Protein AF-A0A1G6AYR1-F1 (afdb_monomer_lite)

Secondary structure (DSSP, 8-state):
---------SSSHHHHHHTT----------HHHHHHHHHHHHT-HHHHHHTTTPPP-EEEEEETTEEEEE-SSEEEEEEEEEPP--TT--SSPPEEEEE---EE-

Organism: NCBI:txid665467

Radius of gyration: 25.19 Å; chains: 1; bounding box: 94×25×36 Å

Structure (mmCIF, N/CA/C/O backbone):
data_AF-A0A1G6AYR1-F1
#
_entry.id   AF-A0A1G6AYR1-F1
#
loop_
_atom_site.group_PDB
_atom_site.id
_atom_site.type_symbol
_atom_site.label_atom_id
_atom_site.label_alt_id
_atom_site.label_comp_id
_atom_site.label_asym_id
_atom_site.label_entity_id
_atom_site.label_seq_id
_atom_site.pdbx_PDB_ins_code
_atom_site.Cartn_x
_atom_site.Cartn_y
_atom_site.Cartn_z
_atom_site.occupancy
_atom_site.B_iso_or_equiv
_atom_site.auth_seq_id
_atom_site.auth_comp_id
_atom_site.auth_asym_id
_atom_site.auth_atom_id
_atom_site.pdbx_PDB_model_num
ATOM 1 N N . MET A 1 1 ? 78.198 -17.740 10.541 1.00 40.44 1 MET A N 1
ATOM 2 C CA . MET A 1 1 ? 77.468 -16.731 9.736 1.00 40.44 1 MET A CA 1
ATOM 3 C C . MET A 1 1 ? 75.975 -16.810 10.058 1.00 40.44 1 MET A C 1
ATOM 5 O O . MET A 1 1 ? 75.416 -17.892 9.989 1.00 40.44 1 MET A O 1
ATOM 9 N N . ARG A 1 2 ? 75.350 -15.694 10.469 1.00 57.16 2 ARG A N 1
ATOM 10 C CA . ARG A 1 2 ? 73.906 -15.546 10.763 1.00 57.16 2 ARG A CA 1
ATOM 11 C C . ARG A 1 2 ? 73.125 -15.200 9.482 1.00 57.16 2 ARG A C 1
ATOM 13 O O . ARG A 1 2 ? 73.507 -14.224 8.843 1.00 57.16 2 ARG A O 1
ATOM 20 N N . ARG A 1 3 ? 71.991 -15.854 9.187 1.00 52.41 3 ARG A N 1
ATOM 21 C CA . ARG A 1 3 ? 70.863 -15.288 8.395 1.00 52.41 3 ARG A CA 1
ATOM 22 C C . ARG A 1 3 ? 69.533 -15.878 8.914 1.00 52.41 3 ARG A C 1
ATOM 24 O O . ARG A 1 3 ? 69.374 -17.086 8.897 1.00 52.41 3 ARG A O 1
ATOM 31 N N . LYS A 1 4 ? 68.767 -15.105 9.706 1.00 47.94 4 LYS A N 1
ATOM 32 C CA . LYS A 1 4 ? 67.530 -14.347 9.351 1.00 47.94 4 LYS A CA 1
ATOM 33 C C . LYS A 1 4 ? 66.326 -15.287 9.117 1.00 47.94 4 LYS A C 1
ATOM 35 O O . LYS A 1 4 ? 66.253 -15.911 8.075 1.00 47.94 4 LYS A O 1
ATOM 40 N N . ARG A 1 5 ? 65.550 -15.629 10.157 1.00 59.25 5 ARG A N 1
ATOM 41 C CA . ARG A 1 5 ? 64.319 -14.962 10.664 1.00 59.25 5 ARG A CA 1
ATOM 42 C C . ARG A 1 5 ? 63.188 -14.815 9.625 1.00 59.25 5 ARG A C 1
ATOM 44 O O . ARG A 1 5 ? 63.345 -14.069 8.670 1.00 59.25 5 ARG A O 1
ATOM 51 N N . THR A 1 6 ? 62.055 -15.444 9.976 1.00 52.66 6 THR A N 1
ATOM 52 C CA . THR A 1 6 ? 60.653 -14.979 9.850 1.00 52.66 6 THR A CA 1
ATOM 53 C C . THR A 1 6 ? 60.097 -14.659 8.463 1.00 52.66 6 THR A C 1
ATOM 55 O O . THR A 1 6 ? 60.499 -13.658 7.886 1.00 52.66 6 THR A O 1
ATOM 58 N N . ALA A 1 7 ? 59.082 -15.418 8.024 1.00 47.03 7 ALA A N 1
ATOM 59 C CA . ALA A 1 7 ? 57.863 -14.902 7.369 1.00 47.03 7 ALA A CA 1
ATOM 60 C C . ALA A 1 7 ? 56.909 -16.057 6.986 1.00 47.03 7 ALA A C 1
ATOM 62 O O . ALA A 1 7 ? 56.614 -16.291 5.820 1.00 47.03 7 ALA A O 1
ATOM 63 N N . VAL A 1 8 ? 56.427 -16.808 7.976 1.00 51.91 8 VAL A N 1
ATOM 64 C CA . VAL A 1 8 ? 55.095 -17.425 7.871 1.00 51.91 8 VAL A CA 1
ATOM 65 C C . VAL A 1 8 ? 54.147 -16.392 8.487 1.00 51.91 8 VAL A C 1
ATOM 67 O O . VAL A 1 8 ? 54.563 -15.704 9.416 1.00 51.91 8 VAL A O 1
ATOM 70 N N . VAL A 1 9 ? 52.907 -16.283 8.005 1.00 51.97 9 VAL A N 1
ATOM 71 C CA . VAL A 1 9 ? 51.853 -15.352 8.479 1.00 51.97 9 VAL A CA 1
ATOM 72 C C . VAL A 1 9 ? 51.824 -13.971 7.790 1.00 51.97 9 VAL A C 1
ATOM 74 O O . VAL A 1 9 ? 51.993 -12.945 8.433 1.00 51.97 9 VAL A O 1
ATOM 77 N N . VAL A 1 10 ? 51.550 -13.917 6.478 1.00 51.81 10 VAL A N 1
ATOM 78 C CA . VAL A 1 10 ? 50.995 -12.694 5.827 1.00 51.81 10 VAL A CA 1
ATOM 79 C C . VAL A 1 10 ? 49.846 -13.003 4.839 1.00 51.81 10 VAL A C 1
ATOM 81 O O . VAL A 1 10 ? 49.084 -12.114 4.485 1.00 51.81 10 VAL A O 1
ATOM 84 N N . GLY A 1 11 ? 49.636 -14.260 4.424 1.00 47.59 11 GLY A N 1
ATOM 85 C CA . GLY A 1 11 ? 48.679 -14.580 3.348 1.00 47.59 11 GLY A CA 1
ATOM 86 C C . GLY A 1 11 ? 47.200 -14.740 3.736 1.00 47.59 11 GLY A C 1
ATOM 87 O O . GLY A 1 11 ? 46.345 -14.635 2.865 1.00 47.59 11 GLY A O 1
ATOM 88 N N . LEU A 1 12 ? 46.863 -14.993 5.008 1.00 54.62 12 LEU A N 1
ATOM 89 C CA . LEU A 1 12 ? 45.499 -15.420 5.382 1.00 54.62 12 LEU A CA 1
ATOM 90 C C . LEU A 1 12 ? 44.540 -14.268 5.747 1.00 54.62 12 LEU A C 1
ATOM 92 O O . LEU A 1 12 ? 43.329 -14.461 5.759 1.00 54.62 12 LEU A O 1
ATOM 96 N N . GLY A 1 13 ? 45.058 -13.070 6.038 1.00 53.16 13 GLY A N 1
ATOM 97 C CA . GLY A 1 13 ? 44.237 -11.942 6.505 1.00 53.16 13 GLY A CA 1
ATOM 98 C C . GLY A 1 13 ? 43.461 -11.222 5.397 1.00 53.16 13 GLY A C 1
ATOM 99 O O . GLY A 1 13 ? 42.365 -10.726 5.638 1.00 53.16 13 GLY A O 1
ATOM 100 N N . MET A 1 14 ? 43.994 -11.194 4.170 1.00 54.38 14 MET A N 1
ATOM 101 C CA . MET A 1 14 ? 43.422 -10.382 3.086 1.00 54.38 14 MET A CA 1
ATOM 102 C C . MET A 1 14 ? 42.215 -11.044 2.403 1.00 54.38 14 MET A C 1
ATOM 104 O O . MET A 1 14 ? 41.325 -10.347 1.927 1.00 54.38 14 MET A O 1
ATOM 108 N N . ALA A 1 15 ? 42.131 -12.379 2.417 1.00 56.12 15 ALA A N 1
ATOM 109 C CA . ALA A 1 15 ? 40.975 -13.111 1.892 1.00 56.12 15 ALA A CA 1
ATOM 110 C C . ALA A 1 15 ? 39.736 -12.997 2.802 1.00 56.12 15 ALA A C 1
ATOM 112 O O . ALA A 1 15 ? 38.612 -12.980 2.310 1.00 56.12 15 ALA A O 1
ATOM 113 N N . ALA A 1 16 ? 39.930 -12.860 4.119 1.00 58.31 16 ALA A N 1
ATOM 114 C CA . ALA A 1 16 ? 38.828 -12.737 5.075 1.00 58.31 16 ALA A CA 1
ATOM 115 C C . ALA A 1 16 ? 38.143 -11.356 5.035 1.00 58.31 16 ALA A C 1
ATOM 117 O O . ALA A 1 16 ? 36.950 -11.261 5.306 1.00 58.31 16 ALA A O 1
ATOM 118 N N . MET A 1 17 ? 38.858 -10.289 4.653 1.00 57.91 17 MET A N 1
ATOM 119 C CA . MET A 1 17 ? 38.291 -8.932 4.572 1.00 57.91 17 MET A CA 1
ATOM 120 C C . MET A 1 17 ? 37.371 -8.715 3.358 1.00 57.91 17 MET A C 1
ATOM 122 O O . MET A 1 17 ? 36.465 -7.889 3.425 1.00 57.91 17 MET A O 1
ATOM 126 N N . LEU A 1 18 ? 37.550 -9.466 2.266 1.00 57.78 18 LEU A N 1
ATOM 127 C CA . LEU A 1 18 ? 36.715 -9.352 1.057 1.00 57.78 18 LEU A CA 1
ATOM 128 C C . LEU A 1 18 ? 35.357 -10.064 1.179 1.00 57.78 18 LEU A C 1
ATOM 130 O O . LEU A 1 18 ? 34.439 -9.758 0.425 1.00 57.78 18 LEU A O 1
ATOM 134 N N . ALA A 1 19 ? 35.202 -10.977 2.141 1.00 58.72 19 ALA A N 1
ATOM 135 C CA . ALA A 1 19 ? 33.962 -11.730 2.340 1.00 58.72 19 ALA A CA 1
ATOM 136 C C . ALA A 1 19 ? 32.856 -10.935 3.071 1.00 58.72 19 ALA A C 1
ATOM 138 O O . ALA A 1 19 ? 31.726 -11.406 3.156 1.00 58.72 19 ALA A O 1
ATOM 139 N N . GLY A 1 20 ? 33.157 -9.739 3.597 1.00 56.97 20 GLY A N 1
ATOM 140 C CA . GLY A 1 20 ? 32.240 -8.960 4.442 1.00 56.97 20 GLY A CA 1
ATOM 141 C C . GLY A 1 20 ? 31.465 -7.826 3.756 1.00 56.97 20 GLY A C 1
ATOM 142 O O . GLY A 1 20 ? 30.743 -7.115 4.443 1.00 56.97 20 GLY A O 1
ATOM 143 N N . ILE A 1 21 ? 31.613 -7.608 2.442 1.00 59.41 21 ILE A N 1
ATOM 144 C CA . ILE A 1 21 ? 31.064 -6.409 1.758 1.00 59.41 21 ILE A CA 1
ATOM 145 C C . ILE A 1 21 ? 29.634 -6.621 1.222 1.00 59.41 21 ILE A C 1
ATOM 147 O O . ILE A 1 21 ? 28.986 -5.674 0.786 1.00 59.41 21 ILE A O 1
ATOM 151 N N . CYS A 1 22 ? 29.073 -7.829 1.308 1.00 56.59 22 CYS A N 1
ATOM 152 C CA . CYS A 1 22 ? 27.656 -8.039 1.002 1.00 56.59 22 CYS A CA 1
ATOM 153 C C . CYS A 1 22 ? 26.773 -7.586 2.173 1.00 56.59 22 CYS A C 1
ATOM 155 O O . CYS A 1 22 ? 26.078 -8.384 2.797 1.00 56.59 22 CYS A O 1
ATOM 157 N N . SER A 1 23 ? 26.782 -6.285 2.460 1.00 56.44 23 SER A N 1
ATOM 158 C CA . SER A 1 23 ? 25.656 -5.643 3.123 1.00 56.44 23 SER A CA 1
ATOM 159 C C . SER A 1 23 ? 24.486 -5.730 2.150 1.00 56.44 23 SER A C 1
ATOM 161 O O . SER A 1 23 ? 24.339 -4.878 1.272 1.00 56.44 23 SER A O 1
ATOM 163 N N . ALA A 1 24 ? 23.687 -6.792 2.263 1.00 60.06 24 ALA A N 1
ATOM 164 C CA . ALA A 1 24 ? 22.354 -6.819 1.691 1.00 60.06 24 ALA A CA 1
ATOM 165 C C . ALA A 1 24 ? 21.617 -5.626 2.297 1.00 60.06 24 ALA A C 1
ATOM 167 O O . ALA A 1 24 ? 21.172 -5.645 3.443 1.00 60.06 24 ALA A O 1
ATOM 168 N N . SER A 1 25 ? 21.598 -4.530 1.550 1.00 49.12 25 SER A N 1
ATOM 169 C CA . SER A 1 25 ? 20.698 -3.440 1.847 1.00 49.12 25 SER A CA 1
ATOM 170 C C . SER A 1 25 ? 19.327 -4.056 1.637 1.00 49.12 25 SER A C 1
ATOM 172 O O . SER A 1 25 ? 19.028 -4.475 0.520 1.00 49.12 25 SER A O 1
ATOM 174 N N . ALA A 1 26 ? 18.522 -4.156 2.693 1.00 53.22 26 ALA A N 1
ATOM 175 C CA . ALA A 1 26 ? 17.080 -4.154 2.517 1.00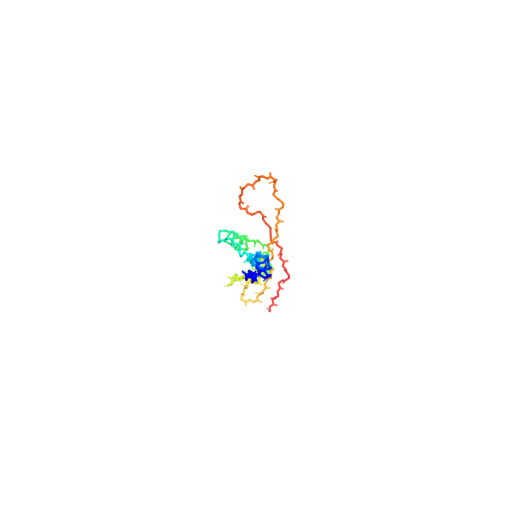 53.22 26 ALA A CA 1
ATOM 176 C C . ALA A 1 26 ? 16.787 -2.822 1.817 1.00 53.22 26 ALA A C 1
ATOM 178 O O . ALA A 1 26 ? 16.714 -1.766 2.448 1.00 53.22 26 ALA A O 1
ATOM 179 N N . ALA A 1 27 ? 16.870 -2.839 0.488 1.00 60.78 27 ALA A N 1
ATOM 180 C CA . ALA A 1 27 ? 16.829 -1.658 -0.341 1.00 60.78 27 ALA A CA 1
ATOM 181 C C . ALA A 1 27 ? 15.363 -1.276 -0.417 1.00 60.78 27 ALA A C 1
ATOM 183 O O . ALA A 1 27 ? 14.662 -1.645 -1.355 1.00 60.78 27 ALA A O 1
ATOM 184 N N . LEU A 1 28 ? 14.902 -0.585 0.629 1.00 63.12 28 LEU A N 1
ATOM 185 C CA . LEU A 1 28 ? 13.609 0.072 0.625 1.00 63.12 28 LEU A CA 1
ATOM 186 C C . LEU A 1 28 ? 13.452 0.767 -0.737 1.00 63.12 28 LEU A C 1
ATOM 188 O O . LEU A 1 28 ? 14.376 1.474 -1.159 1.00 63.12 28 LEU A O 1
ATOM 192 N N . PRO A 1 29 ? 12.330 0.547 -1.439 1.00 73.25 29 PRO A N 1
ATOM 193 C CA . PRO A 1 29 ? 12.111 1.101 -2.758 1.00 73.25 29 PRO A CA 1
ATOM 194 C C . PRO A 1 29 ? 12.374 2.608 -2.793 1.00 73.25 29 PRO A C 1
ATOM 196 O O . PRO A 1 29 ? 12.104 3.308 -1.808 1.00 73.25 29 PRO A O 1
ATOM 199 N N . PRO A 1 30 ? 12.886 3.131 -3.922 1.00 84.31 30 PRO A N 1
ATOM 200 C CA . PRO A 1 30 ? 13.112 4.557 -4.087 1.00 84.31 30 PRO A CA 1
ATOM 201 C C . PRO A 1 30 ? 11.860 5.365 -3.741 1.00 84.31 30 PRO A C 1
ATOM 203 O O . PRO A 1 30 ? 10.740 4.932 -4.011 1.00 84.31 30 PRO A O 1
ATOM 206 N N . TYR A 1 31 ? 12.044 6.577 -3.215 1.00 88.75 31 TYR A N 1
ATOM 207 C CA . TYR A 1 31 ? 10.936 7.451 -2.811 1.00 88.75 31 TYR A CA 1
ATOM 208 C C . TYR A 1 31 ? 9.844 7.584 -3.889 1.00 88.75 31 TYR A C 1
ATOM 210 O O . TYR A 1 31 ? 8.659 7.472 -3.593 1.00 88.75 31 TYR A O 1
ATOM 218 N N . TRP A 1 32 ? 10.240 7.762 -5.154 1.00 88.56 32 TRP A N 1
ATOM 219 C CA . TRP A 1 32 ? 9.302 7.905 -6.271 1.00 88.56 32 TRP A CA 1
ATOM 220 C C . TRP A 1 32 ? 8.516 6.620 -6.564 1.00 88.56 32 TRP A C 1
ATOM 222 O O . TRP A 1 32 ? 7.369 6.692 -6.991 1.00 88.56 32 TRP A O 1
ATOM 232 N N . GLN A 1 33 ? 9.105 5.448 -6.325 1.00 91.31 33 GLN A N 1
ATOM 233 C CA . GLN A 1 33 ? 8.429 4.165 -6.497 1.00 91.31 33 GLN A CA 1
ATOM 234 C C . GLN A 1 33 ? 7.387 3.984 -5.386 1.00 91.31 33 GLN A C 1
ATOM 236 O O . GLN A 1 33 ? 6.233 3.680 -5.677 1.00 91.31 33 GLN A O 1
ATOM 241 N N . ARG A 1 34 ? 7.758 4.297 -4.135 1.00 92.94 34 ARG A N 1
ATOM 242 C CA . ARG A 1 34 ? 6.837 4.303 -2.986 1.00 92.94 34 ARG A CA 1
ATOM 243 C C . ARG A 1 34 ? 5.672 5.277 -3.168 1.00 92.94 34 ARG A C 1
ATOM 245 O O . ARG A 1 34 ? 4.537 4.920 -2.879 1.00 92.94 34 ARG A O 1
ATOM 252 N N . ALA A 1 35 ? 5.924 6.478 -3.689 1.00 94.19 35 ALA A N 1
ATOM 253 C CA . ALA A 1 35 ? 4.863 7.444 -3.974 1.00 94.19 35 ALA A CA 1
ATOM 254 C C . ALA A 1 35 ? 3.820 6.876 -4.954 1.00 94.19 35 ALA A C 1
ATOM 256 O O . ALA A 1 35 ? 2.627 6.953 -4.681 1.00 94.19 35 ALA A O 1
ATOM 257 N N . ARG A 1 36 ? 4.263 6.220 -6.037 1.00 94.62 36 ARG A N 1
ATOM 258 C CA . ARG A 1 36 ? 3.363 5.592 -7.023 1.00 94.62 36 ARG A CA 1
ATOM 259 C C . ARG A 1 36 ? 2.577 4.417 -6.446 1.00 94.62 36 ARG A C 1
ATOM 261 O O . ARG A 1 36 ? 1.420 4.229 -6.804 1.00 9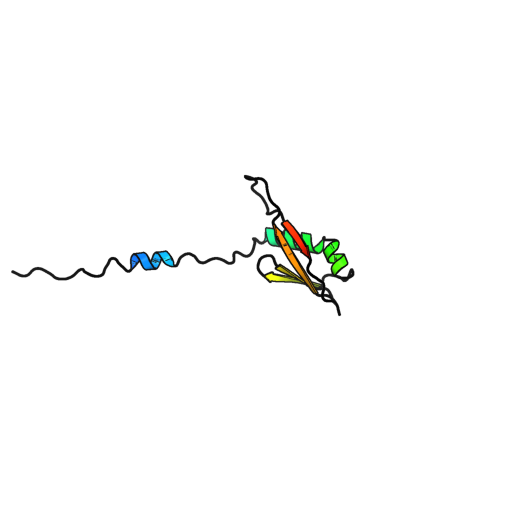4.62 36 ARG A O 1
ATOM 268 N N . GLU A 1 37 ? 3.191 3.625 -5.572 1.00 95.94 37 GLU A N 1
ATOM 269 C CA . GLU A 1 37 ? 2.508 2.540 -4.854 1.00 95.94 37 GLU A CA 1
ATOM 270 C C . GLU A 1 37 ? 1.401 3.090 -3.952 1.00 95.94 37 GLU A C 1
ATOM 272 O O . GLU A 1 37 ? 0.266 2.628 -4.028 1.00 95.94 37 GLU A O 1
ATOM 277 N N . ILE A 1 38 ? 1.688 4.136 -3.173 1.00 96.88 38 ILE A N 1
ATOM 278 C CA . ILE A 1 38 ? 0.694 4.788 -2.312 1.00 96.88 38 ILE A CA 1
ATOM 279 C C . ILE A 1 38 ? -0.428 5.424 -3.145 1.00 96.88 38 ILE A C 1
ATOM 281 O O . ILE A 1 38 ? -1.598 5.238 -2.820 1.00 96.88 38 ILE A O 1
ATOM 285 N N . GLU A 1 39 ? -0.107 6.124 -4.236 1.00 97.25 39 GLU A N 1
ATOM 286 C CA . GLU A 1 39 ? -1.106 6.671 -5.168 1.00 97.25 39 GLU A CA 1
ATOM 287 C C . GLU A 1 39 ? -2.024 5.572 -5.719 1.00 97.25 39 GLU A C 1
ATOM 289 O O . GLU A 1 39 ? -3.246 5.734 -5.745 1.00 97.25 39 GLU A O 1
ATOM 294 N N . ARG A 1 40 ? -1.446 4.430 -6.115 1.00 97.56 40 ARG A N 1
ATOM 295 C CA . ARG A 1 40 ? -2.192 3.273 -6.615 1.00 97.56 40 ARG A CA 1
ATOM 296 C C . ARG A 1 40 ? -3.105 2.676 -5.545 1.00 97.56 40 ARG A C 1
ATOM 298 O O . ARG A 1 40 ? -4.231 2.341 -5.894 1.00 97.56 40 ARG A O 1
ATOM 305 N N . ILE A 1 41 ? -2.646 2.563 -4.293 1.00 98.12 41 ILE A N 1
ATOM 306 C CA . ILE A 1 41 ? -3.436 2.079 -3.144 1.00 98.12 41 ILE A CA 1
ATOM 307 C C . ILE A 1 41 ? -4.614 3.017 -2.861 1.00 98.12 41 ILE A C 1
ATOM 309 O O . ILE A 1 41 ? -5.745 2.562 -2.733 1.00 98.12 41 ILE A O 1
ATOM 313 N N . VAL A 1 42 ? -4.363 4.327 -2.783 1.00 98.06 42 VAL A N 1
ATOM 314 C CA . VAL A 1 42 ? -5.399 5.332 -2.487 1.00 98.06 42 VAL A CA 1
ATOM 315 C C . VAL A 1 42 ? -6.459 5.395 -3.590 1.00 98.06 42 VAL A C 1
ATOM 317 O O . VAL A 1 42 ? -7.633 5.614 -3.301 1.00 98.06 42 VAL A O 1
ATOM 320 N N . GLY A 1 43 ? -6.054 5.214 -4.849 1.00 97.38 43 GLY A N 1
ATOM 321 C CA . GLY A 1 43 ? -6.947 5.251 -6.006 1.00 97.38 43 GLY A CA 1
ATOM 322 C C . GLY A 1 43 ? -7.598 3.915 -6.378 1.00 97.38 43 GLY A C 1
ATOM 323 O O . GLY A 1 43 ? -8.328 3.875 -7.367 1.00 97.38 43 GLY A O 1
ATOM 324 N N . ASP A 1 44 ? -7.325 2.821 -5.661 1.00 98.12 44 ASP A N 1
ATOM 325 C CA . ASP A 1 44 ? -7.859 1.502 -6.003 1.00 98.12 44 ASP A CA 1
ATOM 326 C C . ASP A 1 44 ? -9.301 1.310 -5.511 1.00 98.12 44 ASP A C 1
ATOM 328 O O . ASP A 1 44 ? -9.612 1.500 -4.333 1.00 98.12 44 ASP A O 1
ATOM 332 N N . GLN A 1 45 ? -10.188 0.881 -6.412 1.00 97.25 45 GLN A N 1
ATOM 333 C CA . GLN A 1 45 ? -11.577 0.587 -6.061 1.00 97.25 45 GLN A CA 1
ATOM 334 C C . GLN A 1 45 ? -11.689 -0.631 -5.131 1.00 97.25 45 GLN A C 1
ATOM 336 O O . GLN A 1 45 ? -12.486 -0.601 -4.197 1.00 97.25 45 GLN A O 1
ATOM 341 N N . GLY A 1 46 ? -10.877 -1.669 -5.338 1.00 97.50 46 GLY A N 1
ATOM 342 C CA . GLY A 1 46 ? -10.869 -2.859 -4.489 1.00 97.50 46 GLY A CA 1
ATOM 343 C C . GLY A 1 46 ? -10.453 -2.541 -3.053 1.00 97.50 46 GLY A C 1
ATOM 344 O O . GLY A 1 46 ? -11.056 -3.055 -2.116 1.00 97.50 46 GLY A O 1
ATOM 345 N N . VAL A 1 47 ? -9.495 -1.631 -2.855 1.00 97.88 47 VAL A N 1
ATOM 346 C CA . VAL A 1 47 ? -9.136 -1.108 -1.525 1.00 97.88 47 VAL A CA 1
ATOM 347 C C . VAL A 1 47 ?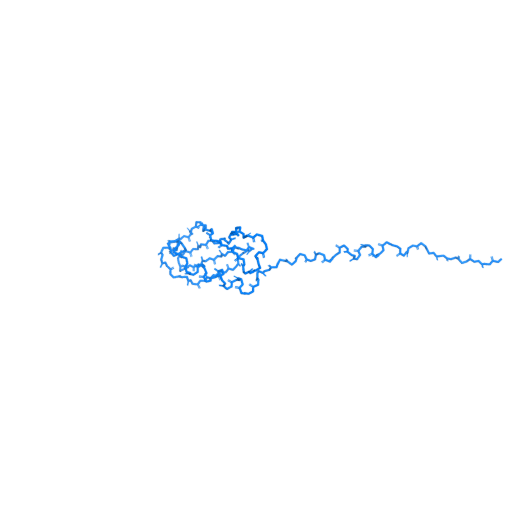 -10.321 -0.376 -0.891 1.00 97.88 47 VAL A C 1
ATOM 349 O O . VAL A 1 47 ? -10.610 -0.597 0.284 1.00 97.88 47 VAL A O 1
ATOM 352 N N . ASN A 1 48 ? -11.038 0.464 -1.648 1.00 96.94 48 ASN A N 1
ATOM 353 C CA . ASN A 1 48 ? -12.232 1.142 -1.134 1.00 96.94 48 ASN A CA 1
ATOM 354 C C . ASN A 1 48 ? -13.314 0.143 -0.698 1.00 96.94 48 ASN A C 1
ATOM 356 O O . ASN A 1 48 ? -13.866 0.274 0.394 1.00 96.94 48 ASN A O 1
ATOM 360 N N . GLU A 1 49 ? -13.588 -0.862 -1.527 1.00 96.56 49 GLU A N 1
ATOM 361 C CA . GLU A 1 49 ? -14.574 -1.907 -1.252 1.00 96.56 49 GLU A CA 1
ATOM 362 C C . GLU A 1 49 ? -14.165 -2.763 -0.046 1.00 96.56 49 GLU A C 1
ATOM 364 O O . GLU A 1 49 ? -14.975 -2.980 0.855 1.00 96.56 49 GLU A O 1
ATOM 369 N N . ALA A 1 50 ? -12.895 -3.171 0.037 1.00 97.31 50 ALA A N 1
ATOM 370 C CA . ALA A 1 50 ? -12.358 -3.949 1.153 1.00 97.31 50 ALA A CA 1
ATOM 371 C C . ALA A 1 50 ? -12.437 -3.197 2.493 1.00 97.31 50 ALA A C 1
ATOM 373 O O . ALA A 1 50 ? -12.620 -3.813 3.541 1.00 97.31 50 ALA A O 1
ATOM 374 N N . LEU A 1 51 ? -12.343 -1.865 2.471 1.00 97.06 51 LEU A N 1
ATOM 375 C CA . LEU A 1 51 ? -12.508 -1.011 3.650 1.00 97.06 51 LEU A CA 1
ATOM 376 C C . LEU A 1 51 ? -13.970 -0.606 3.914 1.00 97.06 51 LEU A C 1
ATOM 378 O O . LEU A 1 51 ? -14.208 0.284 4.732 1.00 97.06 51 LEU A O 1
ATOM 382 N N . ASN A 1 52 ? -14.954 -1.222 3.244 1.00 95.25 52 ASN A N 1
ATOM 383 C CA . ASN A 1 52 ? -16.380 -0.874 3.333 1.00 95.25 52 ASN A CA 1
ATOM 384 C C . ASN A 1 52 ? -16.651 0.619 3.073 1.00 95.25 52 ASN A C 1
ATOM 386 O O . ASN A 1 52 ? -17.452 1.254 3.762 1.00 95.25 52 ASN A O 1
ATOM 390 N N . SER A 1 53 ? -15.926 1.203 2.117 1.00 94.50 53 SER A N 1
ATOM 391 C CA . SER A 1 53 ? -15.955 2.631 1.781 1.00 94.50 53 SER A CA 1
ATOM 392 C C . SER A 1 53 ? -15.601 3.576 2.941 1.00 94.50 53 SER A C 1
ATOM 394 O O . SER A 1 53 ? -15.867 4.778 2.863 1.00 94.50 53 SER A O 1
ATOM 396 N N . SER A 1 54 ? -14.972 3.066 4.004 1.00 94.69 54 SER A N 1
ATOM 397 C CA . SER A 1 54 ? -14.455 3.881 5.101 1.00 94.69 54 SER A CA 1
ATOM 398 C C . SER A 1 54 ? -13.190 4.643 4.663 1.00 94.69 54 SER A C 1
ATOM 400 O O . SER A 1 54 ? -12.347 4.068 3.967 1.00 94.69 54 SER A O 1
ATOM 402 N N . PRO A 1 55 ? -13.017 5.924 5.046 1.00 95.44 55 PRO A N 1
ATOM 403 C CA . PRO A 1 55 ? -11.840 6.704 4.673 1.00 95.44 55 PRO A CA 1
ATOM 404 C C . PRO A 1 55 ? -10.531 6.099 5.191 1.00 95.44 55 PRO A C 1
ATOM 406 O O . PRO A 1 55 ? -10.445 5.645 6.333 1.00 95.44 55 PRO A O 1
ATOM 409 N N . ILE A 1 56 ? -9.483 6.157 4.368 1.00 97.81 56 ILE A N 1
ATOM 410 C CA . ILE A 1 56 ? -8.130 5.770 4.777 1.00 97.81 56 ILE A CA 1
ATOM 411 C C . ILE A 1 56 ? -7.601 6.806 5.775 1.00 97.81 56 ILE A C 1
ATOM 413 O O . ILE A 1 56 ? -7.533 7.996 5.467 1.00 97.81 56 ILE A O 1
ATOM 417 N N . VAL A 1 57 ? -7.183 6.345 6.953 1.00 97.88 57 VAL A N 1
ATOM 418 C CA . VAL A 1 57 ? -6.575 7.182 8.001 1.00 97.88 57 VAL A CA 1
ATOM 419 C C . VAL A 1 57 ? -5.060 7.016 8.072 1.00 97.88 57 VAL A C 1
ATOM 421 O O . VAL A 1 57 ? -4.359 7.936 8.491 1.00 97.88 57 VAL A O 1
ATOM 424 N N . SER A 1 58 ? -4.529 5.864 7.653 1.00 98.06 58 SER A N 1
ATOM 425 C CA . SER A 1 58 ? -3.087 5.658 7.540 1.00 98.06 58 SER A CA 1
ATOM 426 C C . SER A 1 58 ? -2.718 4.564 6.542 1.00 98.06 58 SER A C 1
ATOM 428 O O . SER A 1 58 ? -3.479 3.630 6.289 1.00 98.06 58 SER A O 1
ATOM 430 N N . ILE A 1 59 ? -1.516 4.703 5.986 1.00 98.06 59 ILE A N 1
ATOM 431 C CA . ILE A 1 59 ? -0.846 3.708 5.151 1.00 98.06 59 ILE A CA 1
ATOM 432 C C . ILE A 1 59 ? 0.571 3.574 5.703 1.00 98.06 59 ILE A C 1
ATOM 434 O O . ILE A 1 59 ? 1.309 4.559 5.755 1.00 98.06 59 ILE A O 1
ATOM 438 N N . ALA A 1 60 ? 0.942 2.378 6.149 1.00 96.62 60 ALA A N 1
ATOM 439 C CA . ALA A 1 60 ? 2.246 2.101 6.738 1.00 96.62 60 ALA A CA 1
ATOM 440 C C . ALA A 1 60 ? 2.921 0.935 6.018 1.00 96.62 60 ALA A C 1
ATOM 442 O O . ALA A 1 60 ? 2.284 -0.068 5.720 1.00 96.62 60 ALA A O 1
ATOM 443 N N . VAL A 1 61 ? 4.224 1.052 5.766 1.00 94.50 61 VAL A N 1
ATOM 444 C CA . VAL A 1 61 ? 5.028 -0.065 5.253 1.00 94.50 61 VAL A CA 1
ATOM 445 C C . VAL A 1 61 ? 5.308 -1.016 6.413 1.00 94.50 61 VAL A C 1
ATOM 447 O O . VAL A 1 61 ? 5.886 -0.603 7.419 1.00 94.50 61 VAL A O 1
ATOM 450 N N . THR A 1 62 ? 4.910 -2.277 6.278 1.00 94.00 62 THR A N 1
ATOM 451 C CA . THR A 1 62 ? 5.102 -3.314 7.307 1.00 94.00 62 THR A CA 1
ATOM 452 C C . THR A 1 62 ? 6.054 -4.423 6.868 1.00 94.00 62 THR A C 1
ATOM 454 O O . THR A 1 62 ? 6.461 -5.235 7.696 1.00 94.00 62 THR A O 1
ATOM 457 N N . GLY A 1 63 ? 6.449 -4.445 5.594 1.00 90.06 63 GLY A N 1
ATOM 458 C CA . GLY A 1 63 ? 7.432 -5.374 5.047 1.00 90.06 63 GLY A CA 1
ATOM 459 C C . GLY A 1 63 ? 7.926 -4.946 3.667 1.00 90.06 63 GLY A C 1
ATOM 460 O O . GLY A 1 63 ? 7.567 -3.875 3.166 1.00 90.06 63 GLY A O 1
ATOM 461 N N . ASP A 1 64 ? 8.744 -5.793 3.047 1.00 89.50 64 ASP A N 1
ATOM 462 C CA . ASP A 1 64 ? 9.137 -5.615 1.650 1.00 89.50 64 ASP A CA 1
ATOM 463 C C . ASP A 1 64 ? 7.889 -5.745 0.783 1.00 89.50 64 ASP A C 1
ATOM 465 O O . ASP A 1 64 ? 7.250 -6.790 0.764 1.00 89.50 64 ASP A O 1
ATOM 469 N N . ASP A 1 65 ? 7.516 -4.647 0.126 1.00 93.75 65 ASP A N 1
ATOM 470 C CA . ASP A 1 65 ? 6.310 -4.564 -0.703 1.00 93.75 65 ASP A CA 1
ATOM 471 C C . ASP A 1 65 ? 4.985 -4.894 -0.006 1.00 93.75 65 ASP A C 1
ATOM 473 O O . ASP A 1 65 ? 3.973 -5.113 -0.665 1.00 93.75 65 ASP A O 1
ATOM 477 N N . VAL A 1 66 ? 4.956 -4.825 1.327 1.00 95.88 66 VAL A N 1
ATOM 478 C CA . VAL A 1 66 ? 3.738 -5.010 2.119 1.00 95.88 66 VAL A CA 1
ATOM 479 C C . VAL A 1 66 ? 3.371 -3.721 2.840 1.00 95.88 66 VAL A C 1
ATOM 481 O O . VAL A 1 66 ? 4.184 -3.118 3.552 1.00 95.88 66 VAL A O 1
ATOM 484 N N . TYR A 1 67 ? 2.110 -3.337 2.679 1.00 97.81 67 TYR A N 1
ATOM 485 C CA . TYR A 1 67 ? 1.489 -2.188 3.308 1.00 97.81 67 TYR A CA 1
ATOM 486 C C . TYR A 1 67 ? 0.347 -2.621 4.223 1.00 97.81 67 TYR A C 1
ATOM 488 O O . TYR A 1 67 ? -0.480 -3.459 3.869 1.00 97.81 67 TYR A O 1
ATOM 496 N N . GLU A 1 68 ? 0.258 -1.985 5.384 1.00 98.19 68 GLU A N 1
ATOM 497 C CA . GLU A 1 68 ? -0.954 -1.952 6.191 1.00 98.19 68 GLU A CA 1
ATOM 498 C C . GLU A 1 68 ? -1.707 -0.657 5.880 1.00 98.19 68 GLU A C 1
ATOM 500 O O . GLU A 1 68 ? -1.210 0.446 6.122 1.00 98.19 68 GLU A O 1
ATOM 505 N N . VAL A 1 69 ? -2.919 -0.802 5.354 1.00 98.50 69 VAL A N 1
ATOM 506 C CA . VAL A 1 69 ? -3.871 0.283 5.126 1.00 98.50 69 VAL A CA 1
ATOM 507 C C . VAL A 1 69 ? -4.917 0.222 6.226 1.00 98.50 69 VAL A C 1
ATOM 509 O O . VAL A 1 69 ? -5.485 -0.834 6.506 1.00 98.50 69 VAL A O 1
ATOM 512 N N . ARG A 1 70 ? -5.178 1.353 6.872 1.00 98.12 70 ARG A N 1
ATOM 513 C CA . ARG A 1 70 ? -6.158 1.433 7.955 1.00 98.12 70 ARG A CA 1
ATOM 514 C C . ARG A 1 70 ? -7.234 2.443 7.632 1.00 98.12 70 ARG A C 1
ATOM 516 O O . ARG A 1 70 ? -6.937 3.532 7.138 1.00 98.12 70 ARG A O 1
ATOM 523 N N . SER A 1 71 ? -8.454 2.097 8.005 1.00 97.19 71 SER A N 1
ATOM 524 C CA . SER A 1 71 ? -9.552 3.036 8.199 1.00 97.19 71 SER A CA 1
ATOM 525 C C . SER A 1 71 ? -9.853 3.180 9.696 1.00 97.19 71 SER A C 1
ATOM 527 O O . SER A 1 71 ? -9.103 2.683 10.543 1.00 97.19 71 SER A O 1
ATOM 529 N N . GLU A 1 72 ? -10.933 3.879 10.042 1.00 95.06 72 GLU A N 1
ATOM 530 C CA . GLU A 1 72 ? -11.367 4.010 11.438 1.00 95.06 72 GLU A CA 1
ATOM 531 C C . GLU A 1 72 ? -11.735 2.656 12.068 1.00 95.06 72 GLU A C 1
ATOM 533 O O . GLU A 1 72 ? -11.478 2.441 13.252 1.00 95.06 72 GLU A O 1
ATOM 538 N N . THR A 1 73 ? -12.301 1.737 11.280 1.00 94.81 73 THR A N 1
ATOM 539 C CA . TH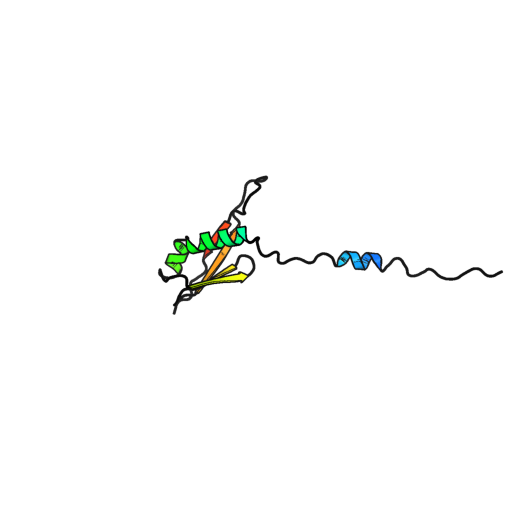R A 1 73 ? -12.873 0.469 11.768 1.00 94.81 73 THR A CA 1
ATOM 540 C C . THR A 1 73 ? -12.256 -0.780 11.149 1.00 94.81 73 THR A C 1
ATOM 542 O O . THR A 1 73 ? -12.508 -1.877 11.643 1.00 94.81 73 THR A O 1
ATOM 545 N N . CYS A 1 74 ? -11.441 -0.644 10.100 1.00 97.19 74 CYS A N 1
ATOM 546 C CA . CYS A 1 74 ? -10.858 -1.770 9.378 1.00 97.19 74 CYS A CA 1
ATOM 547 C C . CYS A 1 74 ? -9.336 -1.660 9.253 1.00 97.19 74 CYS A C 1
ATOM 549 O O . CYS A 1 74 ? -8.754 -0.572 9.184 1.00 97.19 74 CYS A O 1
ATOM 551 N N . ARG A 1 75 ? -8.694 -2.822 9.153 1.00 97.88 75 ARG A N 1
ATOM 552 C CA . ARG A 1 75 ? -7.298 -2.986 8.748 1.00 97.88 75 ARG A CA 1
ATOM 553 C C . ARG A 1 75 ? -7.242 -3.873 7.513 1.00 97.88 75 ARG A C 1
ATOM 555 O O . ARG A 1 75 ? -7.894 -4.910 7.474 1.00 97.88 75 ARG A O 1
ATOM 562 N N . LEU A 1 76 ? -6.448 -3.477 6.529 1.00 98.50 76 LEU A N 1
ATOM 563 C CA . LEU A 1 76 ? -6.252 -4.203 5.283 1.00 98.50 76 LEU A CA 1
ATOM 564 C C . LEU A 1 76 ? -4.757 -4.342 5.005 1.00 98.50 76 LEU A C 1
ATOM 566 O O . LEU A 1 76 ? -4.025 -3.353 4.993 1.00 98.50 76 LEU A O 1
ATOM 570 N N . THR A 1 77 ? -4.309 -5.565 4.748 1.00 98.56 77 THR A N 1
ATOM 571 C CA . THR A 1 77 ? -2.973 -5.811 4.203 1.00 98.56 77 THR A CA 1
ATOM 572 C C . THR A 1 77 ? -3.025 -5.717 2.684 1.00 98.56 77 THR A C 1
ATOM 574 O O . THR A 1 77 ? -3.869 -6.350 2.052 1.00 98.56 77 THR A O 1
ATOM 577 N N . VAL A 1 78 ? -2.118 -4.937 2.104 1.00 98.50 78 VAL A N 1
ATOM 578 C CA . VAL A 1 78 ? -1.950 -4.790 0.658 1.00 98.50 78 VAL A CA 1
ATOM 579 C C . VAL A 1 78 ? -0.526 -5.172 0.287 1.00 98.50 78 VAL A C 1
ATOM 581 O O . VAL A 1 78 ? 0.427 -4.614 0.831 1.00 98.50 78 VAL A O 1
ATOM 584 N N . THR A 1 79 ? -0.386 -6.097 -0.655 1.00 98.06 79 THR A N 1
ATOM 585 C CA . THR A 1 79 ? 0.908 -6.546 -1.172 1.00 98.06 79 THR A CA 1
ATOM 586 C C . THR A 1 79 ? 1.098 -6.014 -2.585 1.00 98.06 79 THR A C 1
ATOM 588 O O . THR A 1 79 ? 0.203 -6.122 -3.422 1.00 98.06 79 THR A O 1
ATOM 591 N N . ILE A 1 80 ? 2.261 -5.432 -2.864 1.00 96.62 80 ILE A N 1
ATOM 592 C CA . ILE A 1 80 ? 2.651 -5.031 -4.214 1.00 96.62 80 ILE A CA 1
ATOM 593 C C . ILE A 1 80 ? 3.210 -6.255 -4.936 1.00 96.62 80 ILE A C 1
ATOM 595 O O . ILE A 1 80 ? 4.155 -6.879 -4.456 1.00 96.62 80 ILE A O 1
ATOM 599 N N . VAL A 1 81 ? 2.639 -6.592 -6.091 1.00 95.81 81 VAL A N 1
ATOM 600 C CA . VAL A 1 81 ? 3.057 -7.752 -6.889 1.00 95.81 81 VAL A CA 1
ATOM 601 C C . VAL A 1 81 ? 3.596 -7.282 -8.229 1.00 95.81 81 VAL A C 1
ATOM 603 O O . VAL A 1 81 ? 2.927 -6.545 -8.952 1.00 95.81 81 VAL A O 1
ATOM 606 N N . ASP A 1 82 ? 4.808 -7.708 -8.576 1.00 92.19 82 ASP A N 1
ATOM 607 C CA . ASP A 1 82 ? 5.441 -7.310 -9.829 1.00 92.19 82 ASP A CA 1
ATOM 608 C C . ASP A 1 82 ? 4.735 -7.905 -11.043 1.00 92.19 82 ASP A C 1
ATOM 610 O O . ASP A 1 82 ? 4.450 -9.102 -11.117 1.00 92.19 82 ASP A O 1
ATOM 614 N N . VAL A 1 83 ? 4.503 -7.050 -12.036 1.00 91.81 83 VAL A N 1
ATOM 615 C CA . VAL A 1 83 ? 3.960 -7.457 -13.329 1.00 91.81 83 VAL A CA 1
ATOM 616 C C . VAL A 1 83 ? 5.123 -7.577 -14.312 1.00 91.81 83 VAL A C 1
ATOM 618 O O . VAL A 1 83 ? 5.947 -6.658 -14.377 1.00 91.81 83 VAL A O 1
ATOM 621 N N . PRO A 1 84 ? 5.198 -8.659 -15.112 1.00 87.25 84 PRO A N 1
ATOM 622 C CA . PRO A 1 84 ? 6.238 -8.811 -16.120 1.00 87.25 84 PRO A CA 1
ATOM 623 C C . PRO A 1 84 ? 6.368 -7.567 -17.009 1.00 87.25 84 PRO A C 1
ATOM 625 O O . PRO A 1 84 ? 5.380 -7.021 -17.508 1.00 87.25 84 PRO A O 1
ATOM 628 N N . GLN A 1 85 ? 7.605 -7.116 -17.207 1.00 82.69 85 GLN A N 1
ATOM 629 C CA . GLN A 1 85 ? 7.944 -6.035 -18.129 1.00 82.69 85 GLN A CA 1
AT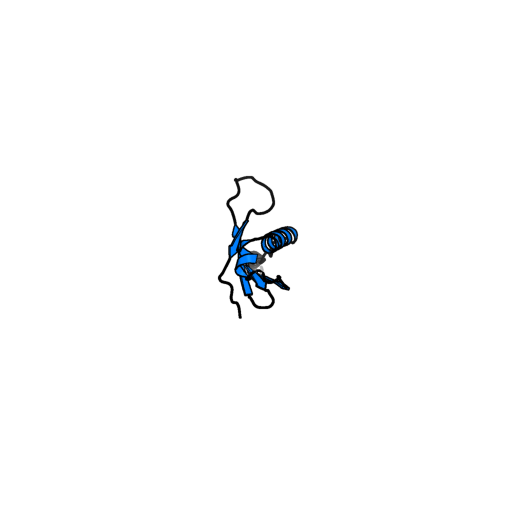OM 630 C C . GLN A 1 85 ? 8.763 -6.602 -19.283 1.00 82.69 85 GLN A C 1
ATOM 632 O O . GLN A 1 85 ? 9.580 -7.496 -19.073 1.00 82.69 85 GLN A O 1
ATOM 637 N N . ASP A 1 86 ? 8.551 -6.070 -20.486 1.00 82.75 86 ASP A N 1
ATOM 638 C CA . ASP A 1 86 ? 9.322 -6.474 -21.659 1.00 82.75 86 ASP A CA 1
ATOM 639 C C . ASP A 1 86 ? 10.819 -6.241 -21.426 1.00 82.75 86 ASP A C 1
ATOM 641 O O . ASP A 1 86 ? 11.231 -5.209 -20.879 1.00 82.75 86 ASP A O 1
ATOM 645 N N . GLU A 1 87 ? 11.640 -7.203 -21.846 1.00 79.25 87 GLU A N 1
ATOM 646 C CA . GLU A 1 87 ? 13.086 -7.120 -21.669 1.00 79.25 87 GLU A CA 1
ATOM 647 C C . GLU A 1 87 ? 13.656 -5.873 -22.365 1.00 79.25 87 GLU A C 1
ATOM 649 O O . GLU A 1 87 ? 13.335 -5.563 -23.512 1.00 79.25 87 GLU A O 1
ATOM 654 N N . GLY A 1 88 ? 14.511 -5.136 -21.652 1.00 77.88 88 GLY A N 1
ATOM 655 C CA . GLY A 1 88 ? 15.122 -3.898 -22.147 1.00 77.88 88 GLY A CA 1
ATOM 656 C C . GLY A 1 88 ? 14.318 -2.621 -21.878 1.00 77.88 88 GLY A C 1
ATOM 657 O O . GLY A 1 88 ? 14.809 -1.531 -22.176 1.00 77.88 88 GLY A O 1
ATOM 658 N N . MET A 1 89 ? 13.129 -2.712 -21.273 1.00 72.19 89 MET A N 1
ATOM 659 C CA . MET A 1 89 ? 12.378 -1.533 -20.839 1.00 72.19 89 MET A CA 1
ATOM 660 C C . MET A 1 89 ? 13.001 -0.907 -19.588 1.00 72.19 89 MET A C 1
ATOM 662 O O . MET A 1 89 ? 12.936 -1.456 -18.492 1.00 72.19 89 MET A O 1
ATOM 666 N N . MET A 1 90 ? 13.570 0.286 -19.754 1.00 76.44 90 MET A N 1
ATOM 667 C CA . MET A 1 90 ? 14.062 1.113 -18.653 1.00 76.44 90 MET A CA 1
ATOM 668 C C . MET A 1 90 ? 12.942 2.041 -18.182 1.00 76.44 90 MET A C 1
ATOM 670 O O . MET A 1 90 ? 12.416 2.835 -18.961 1.00 76.44 90 MET A O 1
ATOM 674 N N . GLY A 1 91 ? 12.563 1.955 -16.910 1.00 79.38 91 GLY A N 1
ATOM 675 C CA . GLY A 1 91 ? 11.525 2.809 -16.346 1.00 79.38 91 GLY A CA 1
ATOM 676 C C . GLY A 1 91 ? 11.060 2.357 -14.965 1.00 79.38 91 GLY A C 1
ATOM 677 O O . GLY A 1 91 ? 11.621 1.417 -14.403 1.00 79.38 91 GLY A O 1
ATOM 678 N N . PRO A 1 92 ? 10.039 3.030 -14.410 1.00 81.12 92 PRO A N 1
ATOM 679 C CA . PRO A 1 92 ? 9.391 2.611 -13.179 1.00 81.12 92 PRO A CA 1
ATOM 680 C C . PRO A 1 92 ? 8.929 1.157 -13.234 1.00 81.12 92 PRO A C 1
ATOM 682 O O . PRO A 1 92 ? 8.445 0.693 -14.273 1.00 81.12 92 PRO A O 1
ATOM 685 N N . ARG A 1 93 ? 9.014 0.482 -12.088 1.00 88.31 93 ARG A N 1
ATOM 686 C CA . ARG A 1 93 ? 8.501 -0.874 -11.917 1.00 88.31 93 ARG A CA 1
ATOM 687 C C . ARG A 1 93 ? 7.003 -0.899 -12.227 1.00 88.31 93 ARG A C 1
ATOM 689 O O . ARG A 1 93 ? 6.263 -0.015 -11.776 1.00 88.31 93 ARG A O 1
ATOM 696 N N . LYS A 1 94 ? 6.560 -1.883 -13.010 1.00 91.19 94 LYS A N 1
ATOM 697 C CA . LYS A 1 94 ? 5.135 -2.201 -13.170 1.00 91.19 94 LYS A CA 1
ATOM 698 C C . LYS A 1 94 ? 4.732 -3.194 -12.093 1.00 91.19 94 LYS A C 1
ATOM 700 O O . LYS A 1 94 ? 5.414 -4.190 -11.883 1.00 91.19 94 LYS A O 1
ATOM 705 N N . PHE A 1 95 ? 3.616 -2.916 -11.446 1.00 94.88 95 PHE A N 1
ATOM 706 C CA . PHE A 1 95 ? 3.104 -3.725 -10.357 1.00 94.88 95 PHE A CA 1
ATOM 707 C C . PHE A 1 95 ? 1.580 -3.667 -10.327 1.00 94.88 95 PHE A C 1
ATOM 709 O O . PHE A 1 95 ? 0.978 -2.764 -10.918 1.00 94.88 95 PHE A O 1
ATOM 716 N N . ASP A 1 96 ? 0.990 -4.613 -9.613 1.00 96.81 96 ASP A N 1
ATOM 717 C CA . ASP A 1 96 ? -0.416 -4.625 -9.234 1.00 96.81 96 ASP A CA 1
ATOM 718 C C . ASP A 1 96 ? -0.567 -4.761 -7.711 1.00 96.81 96 ASP A C 1
ATOM 720 O O . ASP A 1 96 ? 0.425 -4.908 -6.988 1.00 96.81 96 ASP A O 1
ATOM 724 N N . LEU A 1 97 ? -1.804 -4.662 -7.226 1.00 98.19 97 LEU A N 1
ATOM 725 C CA . LEU A 1 97 ? -2.145 -4.837 -5.818 1.00 98.19 97 LEU A CA 1
ATOM 726 C C . LEU A 1 97 ? -2.777 -6.209 -5.594 1.00 98.19 97 LEU A C 1
ATOM 728 O O . LEU A 1 97 ? -3.792 -6.542 -6.200 1.00 98.19 97 LEU A O 1
ATOM 732 N N . GLU A 1 98 ? -2.227 -6.969 -4.657 1.00 98.31 98 GLU A N 1
ATOM 733 C CA . GLU A 1 98 ? -2.906 -8.116 -4.069 1.00 98.31 98 GLU A CA 1
ATOM 734 C C . GLU A 1 98 ? -3.488 -7.696 -2.717 1.00 98.31 98 GLU A C 1
ATOM 736 O O . GLU A 1 98 ? -2.770 -7.246 -1.819 1.00 98.31 98 GLU A O 1
ATOM 741 N N . LEU A 1 99 ? -4.812 -7.801 -2.590 1.00 98.25 99 LEU A N 1
ATOM 742 C CA . LEU A 1 99 ? -5.536 -7.402 -1.388 1.00 98.25 99 LEU A CA 1
ATOM 743 C C . LEU A 1 99 ? -5.743 -8.614 -0.482 1.00 98.25 99 LEU A C 1
ATOM 745 O O . LEU A 1 99 ? -6.324 -9.619 -0.893 1.00 98.25 99 LEU A O 1
ATOM 749 N N . GLY A 1 100 ? -5.286 -8.503 0.763 1.00 97.25 100 GLY A N 1
ATOM 750 C CA . GLY A 1 100 ? -5.601 -9.465 1.810 1.00 97.25 100 GLY A CA 1
ATOM 751 C C . GLY A 1 100 ? -7.055 -9.360 2.276 1.00 97.25 100 GLY A C 1
ATOM 752 O O . GLY A 1 100 ? -7.840 -8.535 1.807 1.00 97.25 100 GLY A O 1
ATOM 753 N N . GLN A 1 101 ? -7.420 -10.187 3.254 1.00 96.06 101 GLN A N 1
ATOM 754 C CA . GLN A 1 101 ? -8.721 -10.073 3.904 1.00 96.06 101 GLN A CA 1
ATOM 755 C C . GLN A 1 101 ? -8.729 -8.869 4.854 1.00 96.06 101 GLN A C 1
ATOM 757 O O . GLN A 1 101 ? -7.842 -8.734 5.695 1.00 96.06 101 GLN A O 1
ATOM 762 N N . ALA A 1 102 ? -9.740 -8.007 4.734 1.00 96.38 102 ALA A N 1
ATOM 763 C CA . ALA A 1 102 ? -9.928 -6.908 5.671 1.00 96.38 102 ALA A CA 1
ATOM 764 C C . ALA A 1 102 ? -10.414 -7.425 7.034 1.00 96.38 102 ALA A C 1
ATOM 766 O O . ALA A 1 102 ? -11.366 -8.204 7.125 1.00 96.38 102 ALA A O 1
ATOM 767 N N . GLU A 1 103 ? -9.775 -6.952 8.097 1.00 97.31 103 GLU A N 1
ATO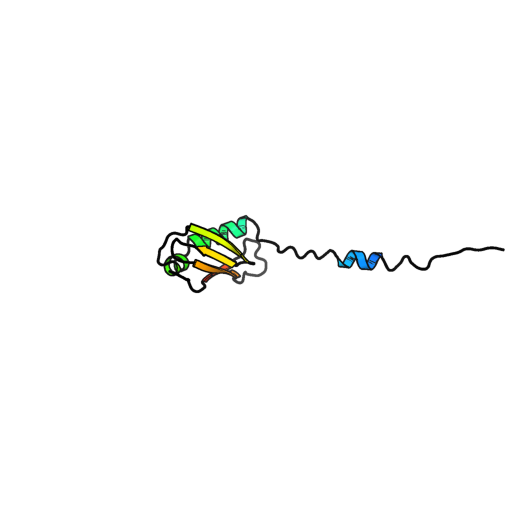M 768 C CA . GLU A 1 103 ? -10.168 -7.188 9.482 1.00 97.31 103 GLU A CA 1
ATOM 769 C C . GLU A 1 103 ? -10.931 -5.960 9.988 1.00 97.31 103 GLU A C 1
ATOM 771 O O . GLU A 1 103 ? -10.324 -4.939 10.323 1.00 97.31 103 GLU A O 1
ATOM 776 N N . CYS A 1 104 ? -12.261 -6.047 10.011 1.00 94.50 104 CYS A N 1
ATOM 777 C CA . CYS A 1 104 ? -13.151 -4.969 10.448 1.00 94.50 104 CYS A CA 1
ATOM 778 C C . CYS A 1 104 ? -13.804 -5.291 11.799 1.00 94.50 104 CYS A C 1
ATOM 780 O O . CYS A 1 104 ? -14.120 -6.452 12.070 1.00 94.50 104 CYS A O 1
ATOM 782 N N . GLN A 1 105 ? -14.000 -4.261 12.626 1.00 86.62 105 GLN A N 1
ATOM 783 C CA . GLN A 1 105 ? -14.686 -4.337 13.925 1.00 86.62 105 GLN A CA 1
ATOM 784 C C . GLN A 1 105 ? -16.149 -3.909 13.839 1.00 86.62 105 GLN A C 1
ATOM 786 O O . GLN A 1 105 ? -16.448 -2.986 13.047 1.00 86.62 105 GLN A O 1
#

Sequence (105 aa):
MRRKRTAVVVGLGMAAMLAGICSASAALPPYWQRAREIERIVGDQGVNEALNSSPIVSIAVTGDDVYEVRSETCRLTVTIVDVPQDEGMMGPRKFDLELGQAECQ

Foldseek 3Di:
DDDDDDDDDDPPPPVVVVVPPPPVPPPQDDPVLVVVVVVQCQPDPVNCVLQVNADWPDWDDPDRQWIWTDGPFKIKIKGWAFDDDPPPDDDHTDTDIDIDHIDGD

pLDDT: mean 83.03, std 18.22, range [40.44, 98.56]